Protein AF-A0A256YSA6-F1 (afdb_monomer_lite)

Foldseek 3Di:
DVVVVQVVLLVVCCVVVPVLSVLLCVADVRTSVNSVVLVPDDDPDSVRSNVSSVVVSVVCVVCVVVPD

Sequence (68 aa):
KKRFRAAMMAAELFSEYGYRAVMALSGRGVGPKTAGRILEMVFADEDELTRKVFGEEIRYARTRRFWD

Structure (mmCIF, N/CA/C/O backbone):
data_AF-A0A256YSA6-F1
#
_entry.id   AF-A0A256YSA6-F1
#
loop_
_atom_site.group_PDB
_atom_site.id
_atom_site.type_symbol
_atom_site.label_atom_id
_atom_site.label_alt_id
_atom_site.label_comp_id
_atom_site.label_asym_id
_atom_site.label_entity_id
_atom_site.label_seq_id
_atom_site.pdbx_PDB_ins_code
_atom_site.Cartn_x
_atom_site.Cartn_y
_atom_site.Cartn_z
_atom_site.occupancy
_atom_site.B_iso_or_equiv
_atom_site.auth_seq_id
_atom_site.auth_comp_id
_atom_site.auth_asym_id
_atom_site.auth_atom_id
_atom_site.pdbx_PDB_model_num
ATOM 1 N N . LYS A 1 1 ? 11.895 -17.305 0.573 1.00 76.00 1 LYS A N 1
ATOM 2 C CA . LYS A 1 1 ? 12.260 -16.141 1.432 1.00 76.00 1 LYS A CA 1
ATOM 3 C C . LYS A 1 1 ? 11.505 -14.838 1.092 1.00 76.00 1 LYS A C 1
ATOM 5 O O . LYS A 1 1 ? 10.934 -14.254 2.000 1.00 76.00 1 LYS A O 1
ATOM 10 N N . LYS A 1 2 ? 11.446 -14.360 -0.169 1.00 84.56 2 LYS A N 1
ATOM 11 C CA . LYS A 1 2 ? 10.779 -13.075 -0.526 1.00 84.56 2 LYS A CA 1
ATOM 12 C C . LYS A 1 2 ? 9.262 -13.047 -0.262 1.00 84.56 2 LYS A C 1
ATOM 14 O O . LYS A 1 2 ? 8.785 -12.092 0.333 1.00 84.56 2 LYS A O 1
ATOM 19 N N . ARG A 1 3 ? 8.530 -14.105 -0.644 1.00 90.69 3 ARG A N 1
ATOM 20 C CA . ARG A 1 3 ? 7.070 -14.207 -0.417 1.00 90.69 3 ARG A CA 1
ATOM 21 C C . ARG A 1 3 ? 6.706 -14.210 1.072 1.00 90.69 3 ARG A C 1
ATOM 23 O O . ARG A 1 3 ? 5.794 -13.502 1.461 1.00 90.69 3 ARG A O 1
ATOM 30 N N . PHE A 1 4 ? 7.481 -14.921 1.894 1.00 95.88 4 PHE A N 1
ATOM 31 C CA . PHE A 1 4 ? 7.302 -14.933 3.350 1.00 95.88 4 PHE A CA 1
ATOM 32 C C . PHE A 1 4 ? 7.469 -13.536 3.965 1.00 95.88 4 PHE A C 1
ATOM 34 O O . PHE A 1 4 ? 6.617 -13.101 4.723 1.00 95.88 4 PHE A O 1
ATOM 41 N N . ARG A 1 5 ? 8.508 -12.783 3.566 1.00 95.12 5 ARG A N 1
ATOM 42 C CA . ARG A 1 5 ? 8.688 -11.391 4.022 1.00 95.12 5 ARG A CA 1
ATOM 43 C C . ARG A 1 5 ? 7.530 -10.477 3.616 1.00 95.12 5 ARG A C 1
ATOM 45 O O . ARG A 1 5 ? 7.114 -9.649 4.411 1.00 95.12 5 ARG A O 1
ATOM 52 N N . ALA A 1 6 ? 7.011 -10.634 2.398 1.00 94.38 6 ALA A N 1
ATOM 53 C CA . ALA A 1 6 ? 5.851 -9.867 1.948 1.00 94.38 6 ALA A CA 1
ATOM 54 C C . ALA A 1 6 ? 4.592 -10.203 2.766 1.00 94.38 6 ALA A C 1
ATOM 56 O O . ALA A 1 6 ? 3.870 -9.296 3.158 1.00 94.38 6 ALA A O 1
ATOM 57 N N . ALA A 1 7 ? 4.360 -11.485 3.062 1.00 95.94 7 ALA A N 1
ATOM 58 C CA . ALA A 1 7 ? 3.243 -11.913 3.900 1.00 95.94 7 ALA A CA 1
ATOM 59 C C . ALA A 1 7 ? 3.363 -11.390 5.341 1.00 95.94 7 ALA A C 1
ATOM 61 O O . ALA A 1 7 ? 2.387 -10.881 5.875 1.00 95.94 7 ALA A O 1
ATOM 62 N N . ME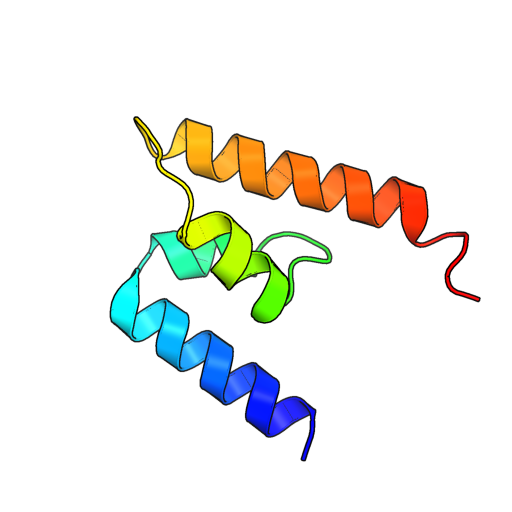T A 1 8 ? 4.562 -11.442 5.932 1.00 97.56 8 MET A N 1
ATOM 63 C CA . MET A 1 8 ? 4.820 -10.875 7.262 1.00 97.56 8 MET A CA 1
ATOM 64 C C . MET A 1 8 ? 4.522 -9.375 7.309 1.00 97.56 8 MET A C 1
ATOM 66 O O . MET A 1 8 ? 3.799 -8.932 8.189 1.00 97.56 8 MET A O 1
ATOM 70 N N . MET A 1 9 ? 4.999 -8.611 6.323 1.00 97.25 9 MET A N 1
ATOM 71 C CA . MET A 1 9 ? 4.720 -7.174 6.242 1.00 97.25 9 MET A CA 1
ATOM 72 C C . MET A 1 9 ? 3.223 -6.889 6.051 1.00 97.25 9 MET A C 1
ATOM 74 O O . MET A 1 9 ? 2.700 -5.949 6.628 1.00 97.25 9 MET A O 1
ATOM 78 N N . ALA A 1 10 ? 2.506 -7.702 5.269 1.00 97.06 10 ALA A N 1
ATOM 79 C CA . ALA A 1 10 ? 1.056 -7.558 5.135 1.00 97.06 10 ALA A CA 1
ATOM 80 C C . ALA A 1 10 ? 0.322 -7.814 6.463 1.00 97.06 10 ALA A C 1
ATOM 82 O O . ALA A 1 10 ? -0.616 -7.090 6.788 1.00 97.06 10 ALA A O 1
ATOM 83 N N . ALA A 1 11 ? 0.757 -8.819 7.229 1.00 97.88 11 ALA A N 1
ATOM 84 C CA . ALA A 1 11 ? 0.193 -9.128 8.540 1.00 97.88 11 ALA A CA 1
ATOM 85 C C . ALA A 1 11 ? 0.472 -8.018 9.565 1.00 97.88 11 ALA A C 1
ATOM 87 O O . ALA A 1 11 ? -0.415 -7.665 10.333 1.00 97.88 11 ALA A O 1
ATOM 88 N N . GLU A 1 12 ? 1.673 -7.440 9.541 1.00 97.94 12 GLU A N 1
ATOM 89 C CA . GLU A 1 12 ? 2.051 -6.300 10.382 1.00 97.94 12 GLU A CA 1
ATOM 90 C C . GLU A 1 12 ? 1.179 -5.074 10.082 1.00 97.94 12 GLU A C 1
ATOM 92 O O . GLU A 1 12 ? 0.542 -4.541 10.987 1.00 97.94 12 GLU A O 1
ATOM 97 N N . LEU A 1 13 ? 1.020 -4.720 8.801 1.00 97.81 13 LEU A N 1
ATOM 98 C CA . LEU A 1 13 ? 0.125 -3.634 8.389 1.00 97.81 13 LEU A CA 1
ATOM 99 C C . LEU A 1 13 ? -1.326 -3.888 8.809 1.00 97.81 13 LEU A C 1
ATOM 101 O O . LEU A 1 13 ? -2.013 -2.964 9.233 1.00 97.81 13 LEU A O 1
ATOM 105 N N . PHE A 1 14 ? -1.807 -5.128 8.706 1.00 97.94 14 PHE A N 1
ATOM 106 C CA . PHE A 1 14 ? -3.143 -5.480 9.187 1.00 97.94 14 PHE A CA 1
ATOM 107 C C . PHE A 1 14 ? -3.267 -5.326 10.705 1.00 97.94 14 PHE A C 1
ATOM 109 O O . PHE A 1 14 ? -4.273 -4.806 11.181 1.00 97.94 14 PHE A O 1
ATOM 116 N N . SER A 1 15 ? -2.247 -5.741 11.458 1.00 98.00 15 SER A N 1
ATOM 117 C CA . SER A 1 15 ? -2.227 -5.604 12.914 1.00 98.00 15 SER A CA 1
ATOM 118 C C . SER A 1 15 ? -2.242 -4.143 13.366 1.00 98.00 15 SER A C 1
ATOM 120 O O . SER A 1 15 ? -2.800 -3.853 14.420 1.00 98.00 15 SER A O 1
ATOM 122 N N . GLU A 1 16 ? -1.630 -3.239 12.601 1.00 97.50 16 GLU A N 1
ATOM 123 C CA . GLU A 1 16 ? -1.525 -1.818 12.946 1.00 97.50 16 GLU A CA 1
ATOM 124 C C . GLU A 1 16 ? -2.725 -0.995 12.452 1.00 97.50 16 GLU A C 1
ATOM 126 O O . GLU A 1 16 ? -3.314 -0.229 13.211 1.00 97.50 16 GLU A O 1
ATOM 131 N N . TYR A 1 17 ? -3.125 -1.171 11.189 1.00 96.12 17 TYR A N 1
ATOM 132 C CA . TYR A 1 17 ? -4.119 -0.314 10.528 1.00 96.12 17 TYR A CA 1
ATOM 133 C C . TYR A 1 17 ? -5.490 -0.983 10.327 1.00 96.12 17 TYR A C 1
ATOM 135 O O . TYR A 1 17 ? -6.428 -0.342 9.839 1.00 96.12 17 TYR A O 1
ATOM 143 N N . GLY A 1 18 ? -5.632 -2.269 10.658 1.00 96.25 18 GLY A N 1
ATOM 144 C CA . GLY A 1 18 ? -6.892 -3.008 10.568 1.00 96.25 18 GLY A CA 1
ATOM 145 C C . GLY A 1 18 ? -7.499 -3.005 9.161 1.00 96.25 18 GLY A C 1
ATOM 146 O O . GLY A 1 18 ? -6.841 -3.331 8.170 1.00 96.25 18 GLY A O 1
ATOM 147 N N . TYR A 1 19 ? -8.774 -2.618 9.057 1.00 95.81 19 TYR A N 1
ATOM 148 C CA . TYR A 1 19 ? -9.519 -2.626 7.791 1.00 95.81 19 TYR A CA 1
ATOM 149 C C . TYR A 1 19 ? -8.896 -1.725 6.710 1.00 95.81 19 TYR A C 1
ATOM 151 O O . TYR A 1 19 ? -8.921 -2.065 5.526 1.00 95.81 19 TYR A O 1
ATOM 159 N N . ARG A 1 20 ? -8.238 -0.627 7.103 1.00 96.19 20 ARG A N 1
ATOM 160 C CA . ARG A 1 20 ? -7.533 0.255 6.159 1.00 96.19 20 ARG A CA 1
ATOM 161 C C . ARG A 1 20 ? -6.401 -0.471 5.435 1.00 96.19 20 ARG A C 1
ATOM 163 O O . ARG A 1 20 ? -6.206 -0.252 4.240 1.00 96.19 20 ARG A O 1
ATOM 170 N N . ALA A 1 21 ? -5.708 -1.389 6.113 1.00 97.50 21 ALA A N 1
ATOM 171 C CA . ALA A 1 21 ? -4.697 -2.222 5.469 1.00 97.50 21 ALA A CA 1
ATOM 172 C C . ALA A 1 21 ? -5.299 -3.174 4.437 1.00 97.50 21 ALA A C 1
ATOM 174 O O . ALA A 1 21 ? -4.717 -3.350 3.368 1.00 97.50 21 ALA A O 1
ATOM 175 N N . VAL A 1 22 ? -6.470 -3.753 4.724 1.00 96.88 22 VAL A N 1
ATOM 176 C CA . VAL A 1 22 ? -7.186 -4.615 3.770 1.00 96.88 22 VAL A CA 1
ATOM 177 C C . VAL A 1 22 ? -7.541 -3.825 2.514 1.00 96.88 22 VAL A C 1
ATOM 179 O O . VAL A 1 22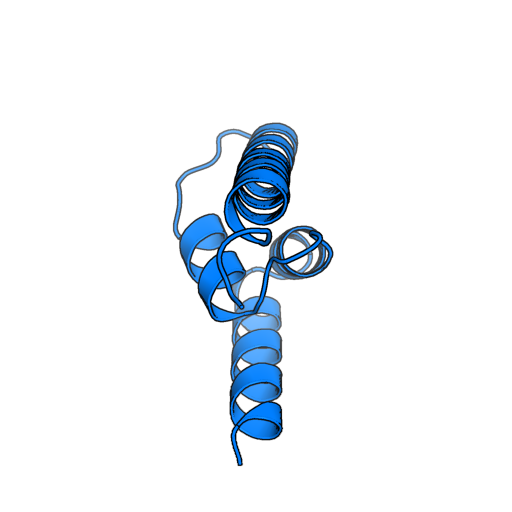 ? -7.250 -4.28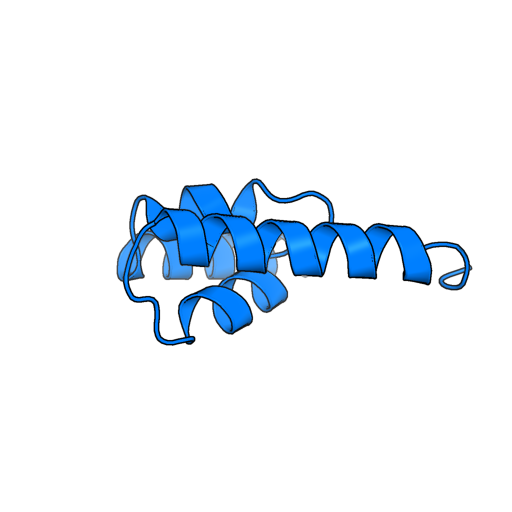1 1.409 1.00 96.88 22 VAL A O 1
ATOM 182 N N . MET A 1 23 ? -8.082 -2.613 2.679 1.00 96.25 23 MET A N 1
ATOM 183 C CA . MET A 1 23 ? -8.380 -1.726 1.553 1.00 96.25 23 MET A CA 1
ATOM 184 C C . MET A 1 23 ? -7.125 -1.418 0.729 1.00 96.25 23 MET A C 1
ATOM 186 O O . MET A 1 23 ? -7.126 -1.626 -0.483 1.00 96.25 23 MET A O 1
ATOM 190 N N . ALA A 1 24 ? -6.025 -1.013 1.368 1.00 97.31 24 ALA A N 1
ATOM 191 C CA . ALA A 1 24 ? -4.785 -0.698 0.660 1.00 97.31 24 ALA A CA 1
ATOM 192 C C . ALA A 1 24 ? -4.189 -1.909 -0.080 1.00 97.31 24 ALA A C 1
ATOM 194 O O . ALA A 1 24 ? -3.796 -1.793 -1.240 1.00 97.31 24 ALA A O 1
ATOM 195 N N . LEU A 1 25 ? -4.146 -3.081 0.559 1.00 96.94 25 LEU A N 1
ATOM 196 C CA . LEU A 1 25 ? -3.593 -4.315 -0.017 1.00 96.94 25 LEU A CA 1
ATOM 197 C C . LEU A 1 25 ? -4.466 -4.913 -1.130 1.00 96.94 25 LEU A C 1
ATOM 199 O O . LEU A 1 25 ? -3.965 -5.707 -1.925 1.00 96.94 25 LEU A O 1
ATOM 203 N N . SER A 1 26 ? -5.748 -4.545 -1.196 1.00 96.44 26 SER A N 1
ATOM 204 C CA . SER A 1 26 ? -6.653 -4.979 -2.266 1.00 96.44 26 SER A CA 1
ATOM 205 C C . SER A 1 26 ? -6.366 -4.300 -3.614 1.00 96.44 26 SER A C 1
ATOM 207 O O . SER A 1 26 ? -6.749 -4.831 -4.658 1.00 96.44 26 SER A O 1
ATOM 209 N N . GLY A 1 27 ? -5.645 -3.171 -3.603 1.00 95.56 27 GLY A N 1
ATOM 210 C CA . GLY A 1 27 ? -5.314 -2.405 -4.800 1.00 95.56 27 GLY A CA 1
ATOM 211 C C . GLY A 1 27 ? -4.420 -3.168 -5.784 1.00 95.56 27 GLY A C 1
ATOM 212 O O . GLY A 1 27 ? -3.400 -3.774 -5.432 1.00 95.56 27 GLY A O 1
ATOM 213 N N . ARG A 1 28 ? -4.750 -3.106 -7.072 1.00 94.69 28 ARG A N 1
ATOM 214 C CA . ARG A 1 28 ? -4.001 -3.751 -8.150 1.00 94.69 28 ARG A CA 1
ATOM 215 C C . ARG A 1 28 ? -2.600 -3.156 -8.284 1.00 94.69 28 ARG A C 1
ATOM 217 O O . ARG A 1 28 ? -2.410 -1.993 -8.622 1.00 94.69 28 ARG A O 1
ATOM 224 N N . GLY A 1 29 ? -1.592 -4.005 -8.087 1.00 92.50 29 GLY A N 1
ATOM 225 C CA . GLY A 1 29 ? -0.190 -3.574 -8.099 1.00 92.50 29 GLY A CA 1
ATOM 226 C C . GLY A 1 29 ? 0.262 -2.921 -6.790 1.00 92.50 29 GLY A C 1
ATOM 227 O O . GLY A 1 29 ? 1.424 -2.518 -6.681 1.00 92.50 29 GLY A O 1
ATOM 228 N N . VAL A 1 30 ? -0.606 -2.878 -5.774 1.00 96.44 30 VAL A N 1
ATOM 229 C CA . VAL A 1 30 ? -0.278 -2.410 -4.429 1.00 96.44 30 VAL A CA 1
ATOM 230 C C . VAL A 1 30 ? 0.207 -3.593 -3.594 1.00 96.44 30 VAL A C 1
ATOM 232 O O . VAL A 1 30 ? -0.554 -4.379 -3.047 1.00 96.44 30 VAL A O 1
ATOM 235 N N . GLY A 1 31 ? 1.529 -3.753 -3.523 1.00 95.06 31 GLY A N 1
ATOM 236 C CA . GL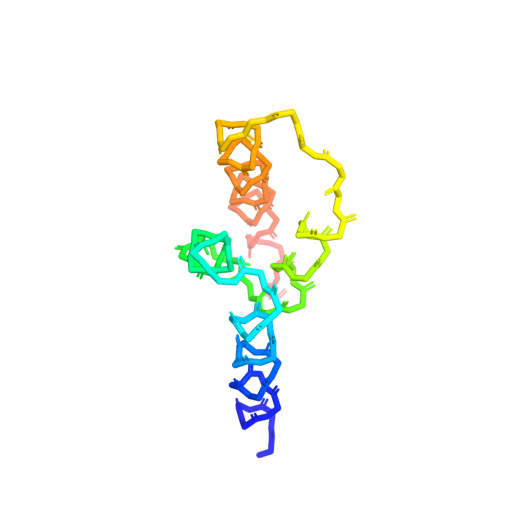Y A 1 31 ? 2.152 -4.709 -2.606 1.00 95.06 31 GLY A CA 1
ATOM 237 C C . GLY A 1 31 ? 2.300 -4.144 -1.185 1.00 95.06 31 GLY A C 1
ATOM 238 O O . GLY A 1 31 ? 2.164 -2.935 -1.001 1.00 95.06 31 GLY A O 1
ATOM 239 N N . PRO A 1 32 ? 2.716 -4.963 -0.200 1.00 96.75 32 PRO A N 1
ATOM 240 C CA . PRO A 1 32 ? 2.849 -4.551 1.205 1.00 96.75 32 PRO A CA 1
ATOM 241 C C . PRO A 1 32 ? 3.706 -3.297 1.413 1.00 96.75 32 PRO A C 1
ATOM 243 O O . PRO A 1 32 ? 3.337 -2.403 2.158 1.00 96.75 32 PRO A O 1
ATOM 246 N N . LYS A 1 33 ? 4.800 -3.148 0.657 1.00 96.25 33 LYS A N 1
ATOM 247 C CA . LYS A 1 33 ? 5.643 -1.942 0.717 1.00 96.25 33 LYS A CA 1
ATOM 248 C C . LYS A 1 33 ? 4.936 -0.678 0.203 1.00 96.25 33 LYS A C 1
ATOM 250 O O . LYS A 1 33 ? 5.225 0.424 0.652 1.00 96.25 33 LYS A O 1
ATOM 255 N N . THR A 1 34 ? 4.074 -0.807 -0.802 1.00 96.75 34 THR A N 1
ATOM 256 C CA . THR A 1 34 ? 3.295 0.329 -1.315 1.00 96.75 34 THR A CA 1
ATOM 257 C C . THR A 1 34 ? 2.117 0.620 -0.396 1.00 96.75 34 THR A C 1
ATOM 259 O O . THR A 1 34 ? 1.881 1.784 -0.108 1.00 96.75 34 THR A O 1
ATOM 262 N N . ALA A 1 35 ? 1.457 -0.417 0.126 1.00 97.31 35 ALA A N 1
ATOM 263 C CA . ALA A 1 35 ? 0.405 -0.278 1.124 1.00 97.31 35 ALA A CA 1
ATOM 264 C C . ALA A 1 35 ? 0.908 0.456 2.375 1.00 97.31 35 ALA A C 1
ATOM 266 O O . ALA A 1 35 ? 0.278 1.425 2.767 1.00 97.31 35 ALA A O 1
ATOM 267 N N . GLY A 1 36 ? 2.072 0.086 2.926 1.00 97.25 36 GLY A N 1
ATOM 268 C CA . GLY A 1 36 ? 2.668 0.799 4.065 1.00 97.25 36 GLY A CA 1
ATOM 269 C C . GLY A 1 36 ? 2.871 2.290 3.786 1.00 97.25 36 GLY A C 1
ATOM 270 O O . GLY A 1 36 ? 2.376 3.125 4.527 1.00 97.25 36 GLY A O 1
ATOM 271 N N . ARG A 1 37 ? 3.460 2.636 2.630 1.00 96.25 37 ARG A N 1
ATOM 272 C CA . ARG A 1 37 ? 3.629 4.044 2.220 1.00 96.25 37 ARG A CA 1
ATOM 273 C C . ARG A 1 37 ? 2.315 4.807 2.082 1.00 96.25 37 ARG A C 1
ATOM 275 O O . ARG A 1 37 ? 2.301 6.008 2.314 1.00 96.25 37 ARG A O 1
ATOM 282 N N . ILE A 1 38 ? 1.249 4.147 1.626 1.00 96.62 38 ILE A N 1
ATOM 283 C CA . ILE A 1 38 ? -0.079 4.761 1.584 1.00 96.62 38 ILE A CA 1
ATOM 284 C C . ILE A 1 38 ? -0.544 4.988 3.025 1.00 96.62 38 ILE A C 1
ATOM 286 O O . ILE A 1 38 ? -0.843 6.119 3.371 1.00 96.62 38 ILE A O 1
ATOM 290 N N . LEU A 1 39 ? -0.551 3.952 3.864 1.00 96.31 39 LEU A N 1
ATOM 291 C CA . LEU A 1 39 ? -1.101 3.977 5.227 1.00 96.31 39 LEU A CA 1
ATOM 292 C C . LEU A 1 39 ? -0.362 4.914 6.196 1.00 96.31 39 LEU A C 1
ATOM 294 O O . LEU A 1 39 ? -0.975 5.392 7.144 1.00 96.31 39 LEU A O 1
ATOM 298 N N . GLU A 1 40 ? 0.909 5.220 5.933 1.00 95.88 40 GLU A N 1
ATOM 299 C CA . GLU A 1 40 ? 1.688 6.242 6.650 1.00 95.88 40 GLU A CA 1
ATOM 300 C C . GLU A 1 40 ? 1.211 7.683 6.371 1.00 95.88 40 GLU A C 1
ATOM 302 O O . GLU A 1 40 ? 1.588 8.612 7.086 1.00 95.88 40 GLU A O 1
ATOM 307 N N . MET A 1 41 ? 0.403 7.907 5.327 1.00 94.00 41 MET A N 1
ATOM 308 C CA . MET A 1 41 ? -0.129 9.233 5.005 1.00 94.00 41 MET A CA 1
ATOM 309 C C . MET A 1 41 ? -1.264 9.635 5.953 1.00 94.00 41 MET A C 1
ATOM 311 O O . MET A 1 41 ? -1.980 8.807 6.510 1.00 94.00 41 MET A O 1
ATOM 315 N N . VAL A 1 42 ? -1.464 10.946 6.097 1.00 89.88 42 VAL A N 1
ATOM 316 C CA . VAL A 1 42 ? -2.636 11.492 6.788 1.00 89.88 42 VAL A CA 1
ATOM 317 C C . VAL A 1 42 ? -3.831 11.461 5.839 1.00 89.88 42 VAL A C 1
ATOM 319 O O . VAL A 1 42 ? -3.711 11.880 4.687 1.00 89.88 42 VAL A O 1
ATOM 322 N N . PHE A 1 43 ? -4.972 10.994 6.344 1.00 91.00 43 PHE A N 1
ATOM 323 C CA . PHE A 1 43 ? -6.247 10.967 5.630 1.00 91.00 43 PHE A CA 1
ATOM 324 C C . PHE A 1 43 ? -7.325 11.642 6.471 1.00 91.00 43 PHE A C 1
ATOM 326 O O . PHE A 1 43 ? -7.397 11.402 7.680 1.00 91.00 43 PHE A O 1
ATOM 333 N N . ALA A 1 44 ? -8.182 12.436 5.837 1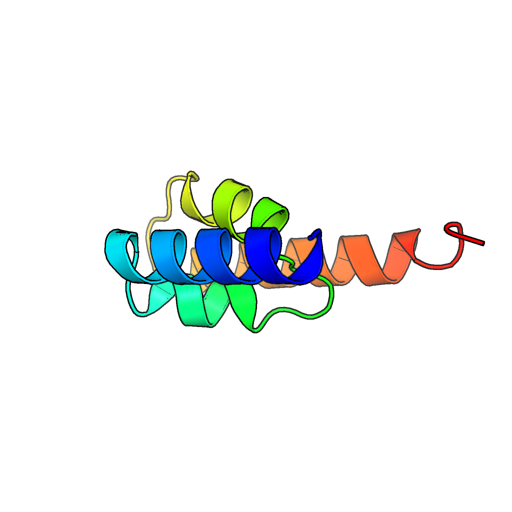.00 89.81 44 ALA A N 1
ATOM 334 C CA . ALA A 1 44 ? -9.371 12.991 6.474 1.00 89.81 44 ALA A CA 1
ATOM 335 C C . ALA A 1 44 ? -10.475 11.932 6.647 1.00 89.81 44 ALA A C 1
ATOM 337 O O . ALA A 1 44 ? -11.155 11.907 7.671 1.00 89.81 44 ALA A O 1
ATOM 338 N N . ASP A 1 45 ? -10.627 11.042 5.663 1.00 92.56 45 ASP A N 1
ATOM 339 C CA . ASP A 1 45 ? -11.675 10.021 5.604 1.00 92.56 45 ASP A CA 1
ATOM 340 C C . ASP A 1 45 ? -11.228 8.763 4.824 1.00 92.56 45 ASP A C 1
ATOM 342 O O . ASP A 1 45 ? -10.113 8.675 4.299 1.00 92.56 45 ASP A O 1
ATOM 346 N N . GLU A 1 46 ? -12.092 7.744 4.785 1.00 92.56 46 GLU A N 1
ATOM 347 C CA . GLU A 1 46 ? -11.831 6.497 4.048 1.00 92.56 46 GLU A CA 1
ATOM 348 C C . GLU A 1 46 ? -11.857 6.681 2.523 1.00 92.56 46 GLU A C 1
ATOM 350 O O . GLU A 1 46 ? -11.174 5.951 1.793 1.00 92.56 46 GLU A O 1
ATOM 355 N N . ASP A 1 47 ? -12.581 7.683 2.026 1.00 95.62 47 ASP A N 1
ATOM 356 C CA . ASP A 1 47 ? -12.605 7.995 0.600 1.00 95.62 47 ASP A CA 1
ATOM 357 C C . ASP A 1 47 ? -11.245 8.528 0.143 1.00 95.62 47 ASP A C 1
ATOM 359 O O . ASP A 1 47 ? -10.779 8.201 -0.951 1.00 95.62 47 ASP A O 1
ATOM 363 N N . GLU A 1 48 ? -10.566 9.328 0.966 1.00 96.62 48 GLU A N 1
ATOM 364 C CA . GLU A 1 48 ? -9.219 9.806 0.679 1.00 96.62 48 GLU A CA 1
ATOM 365 C C . GLU A 1 48 ? -8.231 8.645 0.596 1.00 96.62 48 GLU A C 1
ATOM 367 O O . GLU A 1 48 ? -7.465 8.579 -0.369 1.00 96.62 48 GLU A O 1
ATOM 372 N N . LEU A 1 49 ? -8.300 7.686 1.524 1.00 95.88 49 LEU A N 1
ATOM 373 C CA . LEU A 1 49 ? -7.514 6.454 1.435 1.00 95.88 49 LEU A CA 1
ATOM 374 C C . LEU A 1 49 ? -7.768 5.739 0.102 1.00 95.88 49 LEU A C 1
ATOM 376 O O . LEU A 1 49 ? -6.822 5.426 -0.625 1.00 95.88 49 LEU A O 1
ATOM 380 N N . THR A 1 50 ? -9.035 5.548 -0.260 1.00 96.12 50 THR A N 1
ATOM 381 C CA . THR A 1 50 ? -9.424 4.875 -1.507 1.00 96.12 50 THR A CA 1
ATOM 382 C C . THR A 1 50 ? -8.893 5.609 -2.742 1.00 96.12 50 THR A C 1
ATOM 384 O O . THR A 1 50 ? -8.326 4.986 -3.643 1.00 96.12 50 THR A O 1
ATOM 387 N N . ARG A 1 51 ? -8.969 6.948 -2.775 1.00 96.69 51 ARG A N 1
ATOM 388 C CA . ARG A 1 51 ? -8.402 7.766 -3.865 1.00 96.69 51 ARG A CA 1
ATOM 389 C C . ARG A 1 51 ? -6.885 7.608 -3.975 1.00 96.69 51 ARG A C 1
ATOM 391 O O . ARG A 1 51 ? -6.357 7.577 -5.087 1.00 96.69 51 ARG A O 1
ATOM 398 N N . LYS A 1 52 ? -6.169 7.499 -2.851 1.00 96.56 52 LYS A N 1
ATOM 399 C CA . LYS A 1 52 ? -4.710 7.285 -2.849 1.00 96.56 52 LYS A CA 1
ATOM 400 C C . LYS A 1 52 ? -4.356 5.897 -3.376 1.00 96.56 52 LYS A C 1
ATOM 402 O O . LYS A 1 52 ? -3.455 5.791 -4.208 1.00 96.56 52 LYS A O 1
ATOM 407 N N . VAL A 1 53 ? -5.097 4.864 -2.966 1.00 97.12 53 VAL A N 1
ATOM 408 C CA . VAL A 1 53 ? -4.955 3.499 -3.502 1.00 97.12 53 VAL A CA 1
ATOM 409 C C . VAL A 1 53 ? -5.163 3.506 -5.016 1.00 97.12 53 VAL A C 1
ATOM 411 O O . VAL A 1 53 ? -4.278 3.071 -5.752 1.00 97.12 53 VAL A O 1
ATOM 414 N N . PHE A 1 54 ? -6.256 4.106 -5.491 1.00 96.56 54 PHE A N 1
ATOM 415 C CA . PHE A 1 54 ? -6.551 4.234 -6.920 1.00 96.56 54 PHE A CA 1
ATOM 416 C C . PHE A 1 54 ? -5.455 4.993 -7.690 1.00 96.56 54 PHE A C 1
ATOM 418 O O . PHE A 1 54 ? -5.068 4.611 -8.796 1.00 96.56 54 PHE A O 1
ATOM 425 N N . GLY A 1 55 ? -4.883 6.043 -7.095 1.00 96.12 55 GLY A N 1
ATOM 426 C CA . GLY A 1 55 ? -3.744 6.765 -7.667 1.00 96.12 55 GLY A CA 1
ATOM 427 C C . GLY A 1 55 ? -2.515 5.874 -7.895 1.00 96.12 55 GLY A C 1
ATOM 428 O O . GLY A 1 55 ? -1.871 5.960 -8.947 1.00 96.12 55 GLY A O 1
ATOM 429 N N . GLU A 1 56 ? -2.205 4.982 -6.949 1.00 96.38 56 GLU A N 1
ATOM 430 C CA . GLU A 1 56 ? -1.127 4.000 -7.113 1.00 96.38 56 GLU A CA 1
ATOM 431 C C . GLU A 1 56 ? -1.474 2.915 -8.143 1.00 96.38 56 GLU A C 1
ATOM 433 O O . GLU A 1 56 ? -0.591 2.515 -8.905 1.00 96.38 56 GLU A O 1
ATOM 438 N N . GLU A 1 57 ? -2.737 2.493 -8.254 1.00 96.00 57 GLU A N 1
ATOM 439 C CA . GLU A 1 57 ? -3.175 1.569 -9.312 1.00 96.00 57 GLU A CA 1
ATOM 440 C C . GLU A 1 57 ? -2.976 2.173 -10.709 1.00 96.00 57 GLU A C 1
ATOM 442 O O . GLU A 1 57 ? -2.433 1.516 -11.604 1.00 96.00 57 GLU A O 1
ATOM 447 N N . ILE A 1 58 ? -3.336 3.449 -10.900 1.00 96.12 58 ILE A N 1
ATOM 448 C CA . ILE A 1 58 ? -3.087 4.172 -12.157 1.00 96.12 58 ILE A CA 1
ATOM 449 C C . ILE A 1 58 ? -1.586 4.232 -12.443 1.00 96.12 58 ILE A C 1
ATOM 451 O O . ILE A 1 58 ? -1.156 3.988 -13.576 1.00 96.12 58 ILE A O 1
ATOM 455 N N . ARG A 1 59 ? -0.765 4.561 -11.437 1.00 94.81 59 ARG A N 1
ATOM 456 C CA . ARG A 1 59 ? 0.696 4.613 -11.596 1.00 94.81 59 ARG A CA 1
ATOM 457 C C . ARG A 1 59 ? 1.252 3.249 -11.994 1.00 94.81 59 ARG A C 1
ATOM 459 O O . ARG A 1 59 ? 2.075 3.177 -12.911 1.00 94.81 59 ARG A O 1
ATOM 466 N N . TYR A 1 60 ? 0.792 2.181 -11.349 1.00 94.19 60 TYR A N 1
ATOM 467 C CA . TYR A 1 60 ? 1.157 0.815 -11.700 1.00 94.19 60 TYR A CA 1
ATOM 468 C C . TYR A 1 60 ? 0.769 0.509 -13.148 1.00 94.19 60 TYR A C 1
ATOM 470 O O . TYR A 1 60 ? 1.638 0.155 -13.938 1.00 94.19 60 TYR A O 1
ATOM 478 N N . ALA A 1 61 ? -0.485 0.741 -13.541 1.00 94.50 61 ALA A N 1
ATOM 479 C CA . ALA A 1 61 ? -0.959 0.488 -14.901 1.00 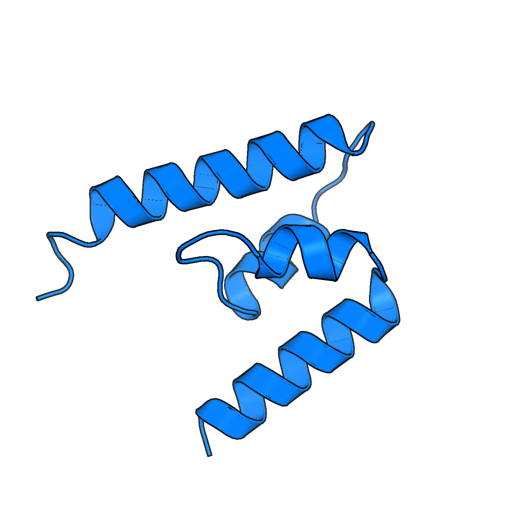94.50 61 ALA A CA 1
ATOM 480 C C . ALA A 1 61 ? -0.148 1.255 -15.964 1.00 94.50 61 ALA A C 1
ATOM 482 O O . ALA A 1 61 ? 0.214 0.691 -16.996 1.00 94.50 61 ALA A O 1
ATOM 483 N N . ARG A 1 62 ? 0.200 2.522 -15.696 1.00 94.12 62 ARG A N 1
ATOM 484 C CA . ARG A 1 62 ? 1.001 3.366 -16.604 1.00 94.12 62 ARG A CA 1
ATOM 485 C C . ARG A 1 62 ? 2.449 2.908 -16.743 1.00 94.12 62 ARG A C 1
ATOM 487 O O . ARG A 1 62 ? 3.022 3.034 -17.826 1.00 94.12 62 ARG A O 1
ATOM 494 N N . THR A 1 63 ? 3.057 2.443 -15.653 1.00 93.62 63 THR A N 1
ATOM 495 C CA . THR A 1 63 ? 4.492 2.122 -15.618 1.00 93.62 63 THR A CA 1
ATOM 496 C C . THR A 1 63 ? 4.783 0.657 -15.910 1.00 93.62 63 THR A C 1
ATOM 498 O O . THR A 1 63 ? 5.847 0.357 -16.440 1.00 93.62 63 THR A O 1
ATOM 501 N N . ARG A 1 64 ? 3.826 -0.248 -15.664 1.00 89.56 64 ARG A N 1
ATOM 502 C CA . ARG A 1 64 ? 3.995 -1.702 -15.796 1.00 89.56 64 ARG A CA 1
ATOM 503 C C . ARG A 1 64 ? 4.461 -2.155 -17.181 1.00 89.56 64 ARG A C 1
ATOM 505 O O . ARG A 1 64 ? 5.167 -3.157 -17.257 1.00 89.56 64 ARG A O 1
ATOM 512 N N . ARG A 1 65 ? 4.093 -1.423 -18.240 1.00 90.50 65 ARG A N 1
ATOM 513 C CA . ARG A 1 65 ? 4.514 -1.672 -19.634 1.00 90.50 65 ARG A CA 1
ATOM 514 C C . ARG A 1 65 ? 6.009 -1.452 -19.903 1.00 90.50 65 ARG A C 1
ATOM 516 O O . ARG A 1 65 ? 6.478 -1.813 -20.967 1.00 90.50 65 ARG A O 1
ATOM 523 N N . PHE A 1 66 ? 6.727 -0.815 -18.979 1.00 91.06 66 PHE A N 1
ATOM 524 C CA . PHE A 1 66 ? 8.161 -0.522 -19.096 1.00 91.06 66 PHE A CA 1
ATOM 525 C C . PHE A 1 66 ? 9.022 -1.412 -18.187 1.00 91.06 66 PHE A C 1
ATOM 527 O O . PHE A 1 66 ? 10.178 -1.094 -17.948 1.00 91.06 66 PHE A O 1
ATOM 534 N N . TRP A 1 67 ? 8.432 -2.439 -17.568 1.00 84.62 67 TRP A N 1
ATOM 535 C CA . TRP A 1 67 ? 9.100 -3.292 -16.574 1.00 84.62 67 TRP A CA 1
ATOM 536 C C . TRP A 1 67 ? 9.549 -4.638 -17.171 1.00 84.62 67 TRP A C 1
ATOM 538 O O . TRP A 1 67 ? 9.769 -5.583 -16.412 1.00 84.62 67 TRP A O 1
ATOM 548 N N . ASP A 1 68 ? 9.622 -4.711 -18.502 1.00 65.50 68 ASP A N 1
ATOM 549 C CA . ASP A 1 68 ? 10.272 -5.793 -19.248 1.00 65.50 68 ASP A CA 1
ATOM 550 C C . ASP A 1 68 ? 11.770 -5.499 -19.409 1.00 65.50 68 ASP A C 1
ATOM 552 O O . ASP A 1 68 ? 12.115 -4.317 -19.653 1.00 65.50 68 ASP A O 1
#

pLDDT: mean 94.4, std 5.06, range [65.5, 98.0]

Radius of gyration: 12.24 Å; chains: 1; bounding box: 25×29×33 Å

Secondary structure (DSSP, 8-state):
-HHHHHHHHHHHHHHHHTHHHHHHHHSTT--HHHHHHHHTS--SSHHHHHHHHHHHHHHHHHHGGG--